Protein AF-A0A377ZMW0-F1 (afdb_monomer_lite)

Structure (mmCIF, N/CA/C/O backbone):
data_AF-A0A377ZMW0-F1
#
_entry.id   AF-A0A377ZMW0-F1
#
loop_
_atom_site.group_PDB
_atom_site.id
_atom_site.type_symbol
_atom_site.label_atom_id
_atom_site.label_alt_id
_atom_site.label_comp_id
_atom_site.label_asym_id
_atom_site.label_entity_id
_atom_site.label_seq_id
_atom_site.pdbx_PDB_ins_code
_atom_site.Cartn_x
_atom_site.Cartn_y
_atom_site.Cartn_z
_atom_site.occupancy
_atom_site.B_iso_or_equiv
_atom_site.auth_seq_id
_atom_site.auth_comp_id
_atom_site.auth_asym_id
_atom_site.auth_atom_id
_atom_site.pdbx_PDB_model_num
ATOM 1 N N . MET A 1 1 ? -6.984 5.219 8.704 1.00 94.56 1 MET A N 1
ATOM 2 C CA . MET A 1 1 ? -8.160 5.411 9.579 1.00 94.56 1 MET A CA 1
ATOM 3 C C . MET A 1 1 ? -9.068 4.190 9.448 1.00 94.56 1 MET A C 1
ATOM 5 O O . MET A 1 1 ? -8.952 3.520 8.425 1.00 94.56 1 MET A O 1
ATOM 9 N N . PRO A 1 2 ? -9.908 3.866 10.446 1.00 94.88 2 PRO A N 1
ATOM 10 C CA . PRO A 1 2 ? -10.770 2.675 10.417 1.00 94.88 2 PRO A CA 1
ATOM 11 C C . PRO A 1 2 ? -11.838 2.659 9.312 1.00 94.88 2 PRO A C 1
ATOM 13 O O . PRO A 1 2 ? -12.345 1.599 8.963 1.00 94.88 2 PRO A O 1
ATOM 16 N N . ASP A 1 3 ? -12.178 3.825 8.771 1.00 95.56 3 ASP A N 1
ATOM 17 C CA . ASP A 1 3 ? -13.175 4.062 7.722 1.00 95.56 3 ASP A CA 1
ATOM 18 C C . ASP A 1 3 ? -12.589 4.080 6.299 1.00 95.56 3 ASP A C 1
ATOM 20 O O . ASP A 1 3 ? -13.324 4.245 5.328 1.00 95.56 3 ASP A O 1
ATOM 24 N N . ALA A 1 4 ? -11.270 3.928 6.157 1.00 96.31 4 ALA A N 1
ATOM 25 C CA . ALA A 1 4 ? -10.620 3.953 4.854 1.00 96.31 4 ALA A CA 1
ATOM 26 C C . ALA A 1 4 ? -11.034 2.752 3.988 1.00 96.31 4 ALA A C 1
ATOM 28 O O . ALA A 1 4 ? -11.117 1.621 4.473 1.00 96.31 4 ALA A O 1
ATOM 29 N N . ASP A 1 5 ? -11.192 2.981 2.681 1.00 97.19 5 ASP A N 1
ATOM 30 C CA . ASP A 1 5 ? -11.266 1.892 1.707 1.00 97.19 5 ASP A CA 1
ATOM 31 C C . ASP A 1 5 ? -9.903 1.191 1.635 1.00 97.19 5 ASP A C 1
ATOM 33 O O . ASP A 1 5 ? -8.940 1.682 1.032 1.00 97.19 5 ASP A O 1
ATOM 37 N N . LEU A 1 6 ? -9.817 0.042 2.302 1.00 95.69 6 LEU A N 1
ATOM 38 C CA . LEU A 1 6 ? -8.582 -0.717 2.426 1.00 95.69 6 LEU A CA 1
ATOM 39 C C . LEU A 1 6 ? -8.126 -1.324 1.095 1.00 95.69 6 LEU A C 1
ATOM 41 O O . LEU A 1 6 ? -6.922 -1.471 0.912 1.00 95.69 6 LEU A O 1
ATOM 45 N N . ASP A 1 7 ? -9.017 -1.637 0.153 1.00 95.00 7 ASP A N 1
ATOM 46 C CA . ASP A 1 7 ? -8.608 -2.229 -1.128 1.00 95.00 7 ASP A CA 1
ATOM 47 C C . ASP A 1 7 ? -7.946 -1.186 -2.029 1.00 95.00 7 ASP A C 1
ATOM 49 O O . ASP A 1 7 ? -6.854 -1.411 -2.563 1.00 95.00 7 ASP A O 1
ATOM 53 N N . ALA A 1 8 ? -8.541 0.005 -2.120 1.00 96.38 8 ALA A N 1
ATOM 54 C CA . ALA A 1 8 ? -7.914 1.136 -2.794 1.00 96.38 8 ALA A CA 1
ATOM 55 C C 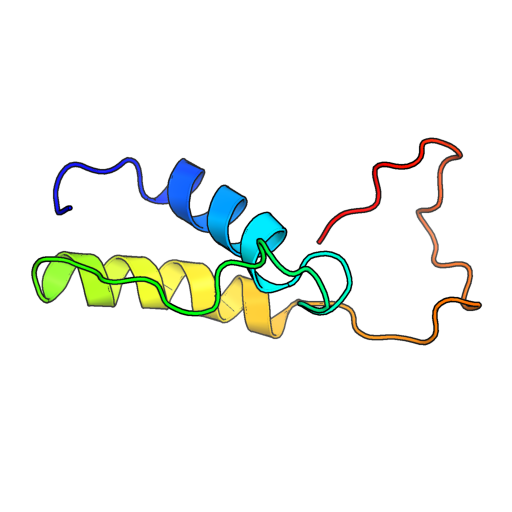. ALA A 1 8 ? -6.586 1.532 -2.119 1.00 96.38 8 ALA A C 1
ATOM 57 O O . ALA A 1 8 ? -5.578 1.758 -2.794 1.00 96.38 8 ALA A O 1
ATOM 58 N N . THR A 1 9 ? -6.567 1.560 -0.782 1.00 96.81 9 THR A N 1
ATOM 59 C CA . THR A 1 9 ? -5.382 1.930 0.006 1.00 96.81 9 THR A CA 1
ATOM 60 C C . THR A 1 9 ? -4.222 0.958 -0.210 1.00 96.81 9 THR A C 1
ATOM 62 O O . THR A 1 9 ? -3.095 1.397 -0.426 1.00 96.81 9 THR A O 1
ATOM 65 N N . VAL A 1 10 ? -4.477 -0.353 -0.193 1.00 96.81 10 VAL A N 1
ATOM 66 C CA . VAL A 1 10 ? -3.451 -1.386 -0.407 1.00 96.81 10 VAL A CA 1
ATOM 67 C C . VAL A 1 10 ? -2.807 -1.242 -1.786 1.00 96.81 10 VAL A C 1
ATOM 69 O O . VAL A 1 10 ? -1.581 -1.223 -1.886 1.00 96.81 10 VAL A O 1
ATOM 72 N N . ASN A 1 11 ? -3.610 -1.051 -2.836 1.00 94.94 11 ASN A N 1
ATOM 73 C CA . ASN A 1 11 ? -3.097 -0.831 -4.191 1.00 94.94 11 ASN A CA 1
ATOM 74 C C . ASN A 1 11 ? -2.235 0.439 -4.284 1.00 94.94 11 ASN A C 1
ATOM 76 O O . ASN A 1 11 ? -1.156 0.422 -4.883 1.00 94.94 11 ASN A O 1
ATOM 80 N N . ALA A 1 12 ? -2.670 1.531 -3.647 1.00 96.50 12 ALA A N 1
ATOM 81 C CA . ALA A 1 12 ? -1.903 2.772 -3.598 1.00 96.50 12 ALA A CA 1
ATOM 82 C C . ALA A 1 12 ? -0.570 2.605 -2.846 1.00 96.50 12 ALA A C 1
ATOM 84 O O . ALA A 1 12 ? 0.460 3.104 -3.303 1.00 96.50 12 ALA A O 1
ATOM 85 N N . ILE A 1 13 ? -0.565 1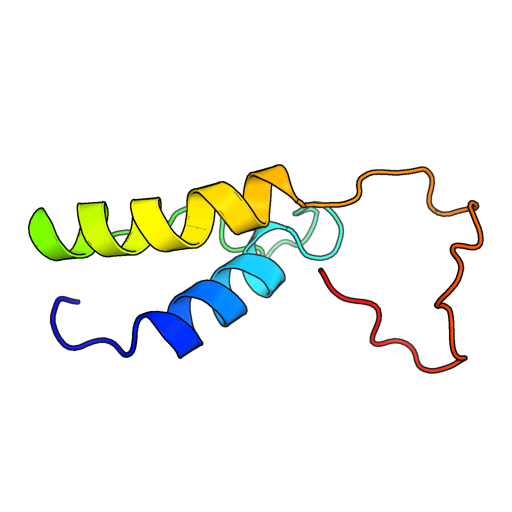.866 -1.730 1.00 96.81 13 ILE A N 1
ATOM 86 C CA . ILE A 1 13 ? 0.652 1.555 -0.968 1.00 96.81 13 ILE A CA 1
ATOM 87 C C . ILE A 1 13 ? 1.619 0.732 -1.814 1.00 96.81 13 ILE A C 1
ATOM 89 O O . ILE A 1 13 ? 2.800 1.065 -1.842 1.00 96.81 13 ILE A O 1
ATOM 93 N N . MET A 1 14 ? 1.152 -0.288 -2.541 1.00 95.94 14 MET A N 1
ATOM 94 C CA . MET A 1 14 ? 2.035 -1.107 -3.378 1.00 95.94 14 MET A CA 1
ATOM 95 C C . MET A 1 14 ? 2.801 -0.249 -4.393 1.00 95.94 14 MET A C 1
ATOM 97 O O . MET A 1 14 ? 4.028 -0.333 -4.481 1.00 95.94 14 MET A O 1
ATOM 101 N N . GLY A 1 15 ? 2.103 0.644 -5.100 1.00 93.44 15 GLY A N 1
ATOM 102 C CA . GLY A 1 15 ? 2.735 1.554 -6.058 1.00 93.44 15 GLY A CA 1
ATOM 103 C C . GLY A 1 15 ? 3.606 2.633 -5.404 1.00 93.44 15 GLY A C 1
ATOM 104 O O . GLY A 1 15 ? 4.674 2.962 -5.925 1.00 93.44 15 GLY A O 1
ATOM 105 N N . GLY A 1 16 ? 3.166 3.182 -4.270 1.00 95.06 16 GLY A N 1
ATOM 106 C CA . GLY A 1 16 ? 3.850 4.269 -3.568 1.00 95.06 16 GLY A CA 1
ATOM 107 C C . GLY A 1 16 ? 5.084 3.828 -2.779 1.00 95.06 16 GLY A C 1
ATOM 108 O O . GLY A 1 16 ? 6.055 4.574 -2.716 1.00 95.06 16 GLY A O 1
ATOM 109 N N . ALA A 1 17 ? 5.076 2.632 -2.194 1.00 96.00 17 ALA A N 1
ATOM 110 C CA . ALA A 1 17 ? 6.183 2.111 -1.394 1.00 96.00 17 ALA A CA 1
ATOM 111 C C . ALA A 1 17 ? 7.224 1.372 -2.248 1.00 96.00 17 ALA A C 1
ATOM 113 O O . ALA A 1 17 ? 8.420 1.595 -2.080 1.00 96.00 17 ALA A O 1
ATOM 114 N N . PHE A 1 18 ? 6.788 0.524 -3.187 1.00 94.88 18 PHE A N 1
ATOM 115 C CA . PHE A 1 18 ? 7.691 -0.363 -3.939 1.00 94.88 18 PHE A CA 1
ATOM 116 C C . PHE A 1 18 ? 7.945 0.090 -5.384 1.00 94.88 18 PHE A C 1
ATOM 118 O O . PHE A 1 18 ? 8.810 -0.462 -6.071 1.00 94.88 18 PHE A O 1
ATOM 125 N N . GLY A 1 19 ? 7.238 1.118 -5.864 1.00 91.75 19 GLY A N 1
ATOM 126 C CA . GLY A 1 19 ? 7.482 1.710 -7.178 1.00 91.75 19 GLY A CA 1
ATOM 127 C C . GLY A 1 19 ? 8.911 2.248 -7.309 1.00 91.75 19 GLY A C 1
ATOM 128 O O . GLY A 1 19 ? 9.419 2.913 -6.410 1.00 91.75 19 GLY A O 1
ATOM 129 N N . SER A 1 20 ? 9.574 1.966 -8.437 1.00 91.12 20 SER A N 1
ATOM 130 C CA . SER A 1 20 ? 11.018 2.227 -8.623 1.00 91.12 20 SER A CA 1
ATOM 131 C C . SER A 1 20 ? 11.881 1.684 -7.476 1.00 91.12 20 SER A C 1
ATOM 13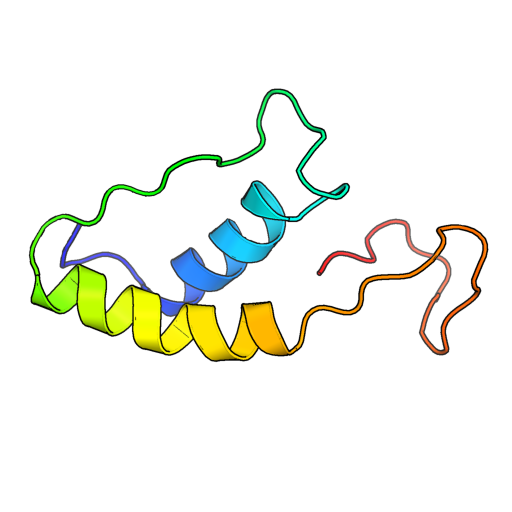3 O O . SER A 1 20 ? 12.806 2.357 -7.040 1.00 91.12 20 SER A O 1
ATOM 135 N N . ALA A 1 21 ? 11.542 0.504 -6.949 1.00 91.50 21 ALA A N 1
ATOM 136 C CA . ALA A 1 21 ? 12.228 -0.112 -5.812 1.00 91.50 21 ALA A CA 1
ATOM 137 C C . ALA A 1 21 ? 12.260 0.758 -4.534 1.00 91.50 21 ALA A C 1
ATOM 139 O O . ALA A 1 21 ? 13.107 0.552 -3.671 1.00 91.50 21 ALA A O 1
ATOM 140 N N . GLY A 1 22 ? 11.351 1.733 -4.404 1.00 92.25 22 GLY A N 1
ATOM 141 C CA . GLY A 1 22 ? 11.331 2.674 -3.280 1.00 92.25 22 GLY A CA 1
ATOM 142 C C . GLY A 1 22 ? 12.358 3.809 -3.389 1.00 92.25 22 GLY A C 1
ATOM 143 O O . GLY A 1 22 ? 12.432 4.655 -2.502 1.00 92.25 22 GLY A O 1
ATOM 144 N N . GLU A 1 23 ? 13.112 3.899 -4.488 1.00 94.25 23 GLU A N 1
ATOM 145 C CA . GLU A 1 23 ? 14.122 4.939 -4.735 1.00 94.25 23 GLU A CA 1
ATOM 146 C C . GLU A 1 23 ? 13.480 6.233 -5.266 1.00 94.25 23 GLU A C 1
ATOM 148 O O . GLU A 1 23 ? 13.871 6.805 -6.286 1.00 94.25 23 GLU A O 1
ATOM 153 N N . ARG A 1 24 ? 12.432 6.695 -4.581 1.00 95.62 24 ARG A N 1
ATOM 154 C CA . ARG A 1 24 ? 11.745 7.958 -4.863 1.00 95.62 24 ARG A CA 1
ATOM 155 C C . ARG A 1 24 ? 11.723 8.774 -3.582 1.00 95.62 24 ARG A C 1
ATOM 157 O O . ARG A 1 24 ? 11.356 8.266 -2.531 1.00 95.62 24 ARG A O 1
ATOM 164 N N . CYS A 1 25 ? 12.028 10.065 -3.665 1.00 95.81 25 CYS A N 1
ATOM 165 C CA . CYS A 1 25 ? 11.930 10.963 -2.506 1.00 95.81 25 CYS A CA 1
ATOM 166 C C . CYS A 1 25 ? 10.502 11.070 -1.937 1.00 95.81 25 CYS A C 1
ATOM 168 O O . CYS A 1 25 ? 10.328 11.434 -0.781 1.00 95.81 25 CYS A O 1
ATOM 170 N N . MET A 1 26 ? 9.499 10.737 -2.755 1.00 95.44 26 MET A N 1
ATOM 171 C CA . MET A 1 26 ? 8.084 10.649 -2.388 1.00 95.44 26 MET A CA 1
ATOM 172 C C . MET A 1 26 ? 7.595 9.198 -2.269 1.00 95.44 26 MET A C 1
ATOM 174 O O . MET A 1 26 ? 6.394 8.953 -2.379 1.00 95.44 26 MET A O 1
ATOM 178 N N . ALA A 1 27 ? 8.495 8.220 -2.111 1.00 96.56 27 ALA A N 1
ATOM 179 C CA . ALA A 1 27 ? 8.073 6.874 -1.741 1.00 96.56 27 ALA A CA 1
ATOM 180 C C . ALA A 1 27 ? 7.325 6.931 -0.402 1.00 96.56 27 ALA A C 1
ATOM 182 O O . ALA A 1 27 ? 7.566 7.838 0.390 1.00 96.56 27 ALA A O 1
ATOM 183 N N . LEU A 1 28 ? 6.417 5.989 -0.155 1.00 95.81 28 LEU A N 1
ATOM 184 C CA . LEU A 1 28 ? 5.709 5.858 1.120 1.00 95.81 28 LEU A CA 1
ATOM 185 C C . LEU A 1 28 ? 6.505 4.910 2.030 1.00 95.81 28 LEU A C 1
ATOM 187 O O . LEU A 1 28 ? 6.347 3.696 1.901 1.00 95.81 28 LEU A O 1
ATOM 191 N N . PRO A 1 29 ? 7.368 5.408 2.938 1.00 93.81 29 PRO A N 1
ATOM 192 C CA . PRO A 1 29 ? 8.247 4.535 3.708 1.00 93.81 29 PRO A CA 1
ATOM 193 C C . PRO A 1 29 ? 7.566 4.016 4.981 1.00 93.81 29 PRO A C 1
ATOM 195 O O . PRO A 1 29 ? 8.017 3.045 5.580 1.00 93.81 29 PRO A O 1
ATOM 198 N N . VAL A 1 30 ? 6.498 4.689 5.418 1.00 96.81 30 VAL A N 1
ATOM 199 C CA . VAL A 1 30 ? 5.783 4.418 6.663 1.00 96.81 30 VAL A CA 1
ATOM 200 C C . VAL A 1 30 ? 4.292 4.595 6.418 1.00 96.81 30 VAL A C 1
ATOM 202 O O . VAL A 1 30 ? 3.856 5.616 5.889 1.00 96.81 30 VAL A O 1
ATOM 205 N N . VAL A 1 31 ? 3.510 3.608 6.852 1.00 96.31 31 VAL A N 1
ATOM 206 C CA . VAL A 1 31 ? 2.047 3.659 6.870 1.00 96.31 31 VAL A CA 1
ATOM 207 C C . VAL A 1 31 ? 1.596 3.559 8.321 1.00 96.31 31 VAL A C 1
ATOM 209 O O . VAL A 1 31 ? 1.917 2.591 9.006 1.00 96.31 31 VAL A O 1
ATOM 212 N N . VAL A 1 32 ? 0.857 4.562 8.793 1.00 97.44 32 VAL A N 1
ATOM 213 C CA . VAL A 1 32 ? 0.324 4.592 10.159 1.00 97.44 32 VAL A CA 1
ATOM 214 C C . VAL A 1 32 ? -1.148 4.197 10.123 1.00 97.44 32 VAL A C 1
ATOM 216 O O . VAL A 1 32 ? -2.006 4.964 9.681 1.00 97.44 32 VAL A O 1
ATOM 219 N N . ALA A 1 33 ? -1.441 2.983 10.580 1.00 97.25 33 ALA A N 1
ATOM 220 C CA . ALA A 1 33 ? -2.808 2.541 10.812 1.00 97.25 33 ALA A CA 1
ATOM 221 C C . ALA A 1 33 ? -3.314 3.085 12.155 1.00 97.25 33 ALA A C 1
ATOM 223 O O . ALA A 1 33 ? -2.574 3.154 13.133 1.00 97.25 33 ALA A O 1
ATOM 224 N N . VAL A 1 34 ? -4.589 3.469 12.197 1.00 97.44 34 VAL A N 1
ATOM 225 C CA . VAL A 1 34 ? -5.263 3.897 13.429 1.00 97.44 34 VAL A CA 1
ATOM 226 C C . VAL A 1 34 ? -6.238 2.792 13.819 1.00 97.44 34 VAL A C 1
ATOM 228 O O . VAL A 1 34 ? -7.145 2.482 13.041 1.00 97.44 34 VAL A O 1
ATOM 231 N N . GLY A 1 35 ? -6.030 2.215 15.005 1.00 97.62 35 GLY A N 1
ATOM 232 C CA . GLY A 1 35 ? -6.763 1.057 15.525 1.00 97.62 35 GLY A CA 1
ATOM 233 C C . GLY A 1 35 ? -6.161 -0.287 15.097 1.00 97.62 35 GLY A C 1
ATOM 234 O O . GLY A 1 35 ? -5.781 -0.458 1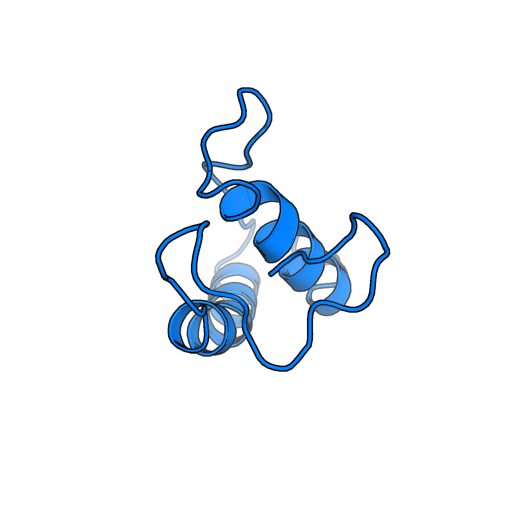3.936 1.00 97.62 35 GLY A O 1
ATOM 235 N N . ASP A 1 36 ? -6.119 -1.238 16.033 1.00 97.25 36 ASP A N 1
ATOM 236 C CA . ASP A 1 36 ? -5.474 -2.548 15.848 1.00 97.25 36 ASP A CA 1
ATOM 237 C C . ASP A 1 36 ? -6.172 -3.384 14.767 1.00 97.25 36 ASP A C 1
ATOM 239 O O . ASP A 1 36 ? -5.523 -3.906 13.866 1.00 97.25 36 ASP A O 1
ATOM 243 N N . GLU A 1 37 ? -7.509 -3.401 14.751 1.00 97.19 37 GLU A N 1
ATOM 244 C CA . GLU A 1 37 ? -8.273 -4.132 13.730 1.00 97.19 37 GLU A CA 1
ATOM 245 C C . GLU A 1 37 ? -7.985 -3.636 12.304 1.00 97.19 37 GLU A C 1
ATOM 247 O O . GLU A 1 37 ? -7.965 -4.419 11.351 1.00 97.19 37 GLU A O 1
ATOM 252 N N . THR A 1 38 ? -7.777 -2.326 12.133 1.00 96.88 38 THR A N 1
ATOM 253 C CA . THR A 1 38 ? -7.404 -1.737 10.840 1.00 96.88 38 THR A CA 1
ATOM 254 C C . THR A 1 38 ? -6.010 -2.198 10.433 1.00 96.88 38 THR A C 1
ATOM 256 O O . THR A 1 38 ? -5.791 -2.520 9.265 1.00 96.88 38 THR A O 1
ATOM 259 N N . ALA A 1 39 ? -5.076 -2.235 11.387 1.00 97.44 39 ALA A N 1
ATOM 260 C CA . ALA A 1 39 ? -3.711 -2.684 11.156 1.00 97.44 39 ALA A CA 1
ATOM 261 C C . ALA A 1 39 ? -3.679 -4.158 10.726 1.00 97.44 39 ALA A C 1
ATOM 263 O O . ALA A 1 39 ? -3.085 -4.472 9.695 1.00 97.44 39 ALA A O 1
ATOM 264 N N . ASP A 1 40 ? -4.395 -5.034 11.433 1.00 97.94 40 ASP A N 1
ATOM 265 C CA . ASP A 1 40 ? -4.462 -6.462 11.111 1.00 97.94 40 ASP A CA 1
ATOM 266 C C . ASP A 1 40 ? -5.060 -6.708 9.721 1.00 97.94 40 ASP A C 1
ATOM 268 O O . ASP A 1 40 ? -4.495 -7.455 8.915 1.00 97.94 40 ASP A O 1
ATOM 272 N N . LYS A 1 41 ? -6.168 -6.028 9.389 1.00 97.50 41 LYS A N 1
ATOM 273 C CA . LYS A 1 41 ? -6.794 -6.114 8.057 1.00 97.50 41 LYS A CA 1
ATOM 274 C C . LYS A 1 41 ? -5.855 -5.628 6.955 1.00 97.50 41 LYS A C 1
ATOM 276 O O . LYS A 1 41 ? -5.798 -6.242 5.889 1.00 97.50 41 LYS A O 1
ATOM 281 N N . LEU A 1 42 ? -5.126 -4.540 7.198 1.00 97.44 42 LEU A N 1
ATOM 282 C CA . LEU A 1 42 ? -4.173 -3.984 6.243 1.00 97.44 42 LEU A CA 1
ATOM 283 C C . LEU A 1 42 ? -2.997 -4.947 6.008 1.00 97.44 42 LEU A C 1
ATOM 285 O O . LEU A 1 42 ? -2.654 -5.224 4.858 1.00 97.44 42 LEU A O 1
ATOM 289 N N . ILE A 1 43 ? -2.424 -5.506 7.079 1.00 97.19 43 ILE A N 1
ATOM 290 C CA . ILE A 1 43 ? -1.322 -6.478 7.011 1.00 97.19 43 ILE A CA 1
ATOM 291 C C . ILE A 1 43 ? -1.760 -7.742 6.267 1.00 97.19 43 ILE A C 1
ATOM 293 O O . ILE A 1 43 ? -1.043 -8.202 5.376 1.00 97.19 43 ILE A O 1
ATOM 297 N N . ALA A 1 44 ? -2.943 -8.277 6.582 1.00 97.75 44 ALA A N 1
ATOM 298 C CA . ALA A 1 44 ? -3.469 -9.485 5.950 1.00 97.75 44 ALA A CA 1
ATOM 299 C C . ALA A 1 44 ? -3.624 -9.344 4.425 1.00 97.75 44 ALA A C 1
ATOM 301 O O . ALA A 1 44 ? -3.436 -10.320 3.700 1.00 97.75 44 ALA A O 1
ATOM 302 N N . ARG A 1 45 ? -3.932 -8.136 3.934 1.00 97.06 45 ARG A N 1
ATOM 303 C CA . ARG A 1 45 ? -4.061 -7.841 2.498 1.00 97.06 45 ARG A CA 1
ATOM 304 C C . ARG A 1 45 ? -2.722 -7.533 1.826 1.00 97.06 45 ARG A C 1
ATOM 306 O O . ARG A 1 45 ? -2.497 -7.977 0.706 1.00 97.06 45 ARG A O 1
ATOM 313 N N . LEU A 1 46 ? -1.825 -6.803 2.495 1.00 96.62 46 LEU A N 1
ATOM 314 C CA . LEU A 1 46 ? -0.515 -6.438 1.936 1.00 96.62 46 LEU A CA 1
ATOM 315 C C . LEU A 1 46 ? 0.435 -7.629 1.829 1.00 96.62 46 LEU A C 1
ATOM 317 O O . LEU A 1 46 ? 1.130 -7.766 0.826 1.00 96.62 46 LEU A O 1
ATOM 321 N N . LYS A 1 47 ? 0.476 -8.487 2.853 1.00 97.31 47 LYS A N 1
ATOM 322 C CA . LYS A 1 47 ? 1.439 -9.588 2.946 1.00 97.31 47 LYS A CA 1
ATOM 323 C C . LYS A 1 47 ? 1.497 -10.476 1.688 1.00 97.31 47 LYS A C 1
ATOM 325 O O . LYS A 1 47 ? 2.592 -10.601 1.143 1.00 97.31 47 LYS A O 1
ATOM 330 N N . PRO A 1 48 ? 0.381 -11.021 1.162 1.00 96.94 48 PRO A N 1
ATOM 331 C CA . PRO A 1 48 ? 0.437 -11.853 -0.041 1.00 96.94 48 PRO A CA 1
ATOM 332 C C . PRO A 1 48 ? 0.889 -11.083 -1.292 1.00 96.94 48 PRO A C 1
ATOM 334 O O . PRO A 1 48 ? 1.546 -11.656 -2.157 1.00 96.94 48 PRO A O 1
ATOM 337 N N . LEU A 1 49 ? 0.574 -9.787 -1.400 1.00 95.38 49 LEU A N 1
ATOM 338 C CA . LEU A 1 49 ? 0.986 -8.961 -2.541 1.00 95.38 49 LEU A CA 1
ATOM 339 C C . LEU A 1 49 ? 2.490 -8.686 -2.520 1.00 95.38 49 LEU A C 1
ATOM 341 O O . LEU A 1 49 ? 3.146 -8.765 -3.555 1.00 95.38 49 LEU A O 1
ATOM 345 N N . VAL A 1 50 ? 3.038 -8.404 -1.337 1.00 95.06 50 VAL A N 1
ATOM 346 C CA . VAL A 1 50 ? 4.479 -8.213 -1.149 1.00 95.06 50 VAL A CA 1
ATOM 347 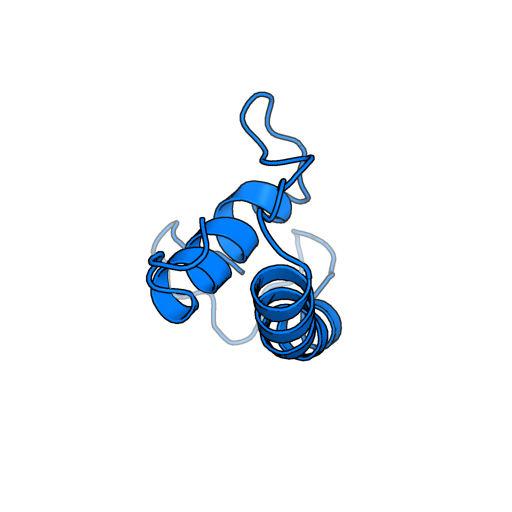C C . VAL A 1 50 ? 5.236 -9.516 -1.410 1.00 95.06 50 VAL A C 1
ATOM 349 O O . VAL A 1 50 ? 6.264 -9.494 -2.079 1.00 95.06 50 VAL A O 1
ATOM 352 N N . GLU A 1 51 ? 4.715 -10.658 -0.954 1.00 96.31 51 GLU A N 1
ATOM 353 C CA . GLU A 1 51 ? 5.295 -11.981 -1.233 1.00 96.31 51 GLU A CA 1
ATOM 354 C C . GLU A 1 51 ? 5.270 -12.335 -2.732 1.00 96.31 51 GLU A C 1
ATOM 356 O O . GLU A 1 51 ? 6.160 -13.034 -3.216 1.00 96.31 51 GLU A O 1
ATOM 361 N N . ALA A 1 52 ? 4.287 -11.828 -3.483 1.00 95.00 52 ALA A N 1
ATOM 362 C CA . ALA A 1 52 ? 4.158 -12.035 -4.925 1.00 95.00 52 ALA A CA 1
ATOM 363 C C . ALA A 1 52 ? 4.966 -11.041 -5.789 1.00 95.00 52 ALA A C 1
ATOM 365 O O . ALA A 1 52 ? 4.980 -11.184 -7.018 1.00 95.00 52 ALA A O 1
ATOM 366 N N . LEU A 1 53 ? 5.635 -10.046 -5.188 1.00 92.62 53 LEU A N 1
ATOM 367 C CA . LEU A 1 53 ? 6.422 -9.052 -5.924 1.00 92.62 53 LEU A CA 1
ATOM 368 C C . LEU A 1 53 ? 7.529 -9.712 -6.750 1.00 92.62 53 LEU A C 1
ATOM 370 O O . LEU A 1 53 ? 8.345 -10.495 -6.262 1.00 92.62 53 LEU A O 1
ATOM 374 N N . LYS A 1 54 ? 7.608 -9.326 -8.024 1.00 90.38 54 LYS A N 1
ATOM 375 C CA . LYS A 1 54 ? 8.654 -9.790 -8.937 1.00 90.38 54 LYS A CA 1
ATOM 376 C C . LYS A 1 54 ? 9.831 -8.828 -8.912 1.00 90.38 54 LYS A C 1
ATOM 378 O O . LYS A 1 54 ? 9.785 -7.762 -9.522 1.00 90.38 54 LYS A O 1
ATOM 383 N N . VAL A 1 55 ? 10.908 -9.241 -8.257 1.00 90.25 55 VAL A N 1
ATOM 384 C CA . VAL A 1 55 ? 12.174 -8.501 -8.236 1.00 90.25 55 VAL A CA 1
ATOM 385 C C . VAL A 1 55 ? 13.144 -9.137 -9.226 1.00 90.25 55 VAL A C 1
ATOM 387 O O . VAL A 1 55 ? 13.373 -10.345 -9.205 1.00 90.25 55 VAL A O 1
ATOM 390 N N . GLY A 1 56 ? 13.715 -8.328 -10.114 1.00 89.06 56 GLY A N 1
ATOM 391 C CA . GLY A 1 56 ? 14.645 -8.799 -11.133 1.00 89.06 56 GLY A CA 1
ATOM 392 C C . GLY A 1 56 ? 15.411 -7.654 -11.795 1.00 89.06 56 GLY A C 1
ATOM 393 O O . GLY A 1 56 ? 15.085 -6.484 -11.591 1.00 89.06 56 GLY A O 1
ATOM 394 N N . PRO A 1 57 ? 16.443 -7.967 -12.592 1.00 89.50 57 PRO A N 1
ATOM 395 C CA . PRO A 1 57 ? 17.255 -6.947 -13.236 1.00 89.50 57 PRO A CA 1
ATOM 396 C C . PRO A 1 57 ? 16.432 -6.154 -14.260 1.00 89.50 57 PRO A C 1
ATOM 398 O O . PRO A 1 57 ? 15.670 -6.721 -15.043 1.00 89.50 57 PRO A O 1
ATOM 401 N N . GLY A 1 58 ? 16.630 -4.832 -14.315 1.00 83.44 58 GLY A N 1
ATOM 402 C CA . GLY A 1 58 ? 15.880 -3.947 -15.220 1.00 83.44 58 GLY A CA 1
ATOM 403 C C . GLY A 1 58 ? 16.025 -4.301 -16.709 1.00 83.44 58 GLY A C 1
ATOM 404 O O . GLY A 1 58 ? 15.102 -4.082 -17.500 1.00 83.44 58 GLY A O 1
ATOM 405 N N . CYS A 1 59 ? 17.139 -4.935 -17.087 1.00 82.38 59 CYS A N 1
ATOM 406 C CA . CYS A 1 59 ? 17.401 -5.415 -18.445 1.00 82.38 59 CYS A CA 1
ATOM 407 C C . CYS A 1 59 ? 16.637 -6.700 -18.823 1.00 82.38 59 CYS A C 1
ATOM 409 O O . CYS A 1 59 ? 16.557 -7.019 -20.009 1.00 82.38 59 CYS A O 1
ATOM 411 N N . MET A 1 60 ? 16.036 -7.419 -17.865 1.00 74.06 60 MET A N 1
ATOM 412 C CA . MET A 1 60 ? 15.240 -8.612 -18.159 1.00 74.06 60 MET A CA 1
ATOM 413 C C . MET A 1 60 ? 13.915 -8.212 -18.808 1.00 74.06 60 MET A C 1
ATOM 415 O O . MET A 1 60 ? 13.058 -7.585 -18.189 1.00 74.06 60 MET A O 1
ATOM 419 N N . ARG A 1 61 ? 13.712 -8.604 -20.066 1.00 61.78 61 ARG A N 1
ATOM 420 C CA . ARG A 1 61 ? 12.452 -8.380 -20.776 1.00 61.78 61 ARG A CA 1
ATOM 421 C C . ARG A 1 61 ? 11.446 -9.459 -20.371 1.00 61.78 61 ARG A C 1
ATOM 423 O O . ARG A 1 61 ? 11.431 -10.539 -20.945 1.00 61.78 61 ARG A O 1
ATOM 430 N N . GLY A 1 62 ? 10.654 -9.179 -19.338 1.00 59.81 62 GLY A N 1
ATOM 431 C CA . GLY A 1 62 ? 9.608 -10.095 -18.878 1.00 59.81 62 GLY A CA 1
ATOM 432 C C . GLY A 1 62 ? 8.501 -10.307 -19.927 1.00 59.81 62 GLY A C 1
ATOM 433 O O . GLY A 1 62 ? 8.279 -9.426 -20.768 1.00 59.81 62 GLY A O 1
ATOM 434 N N . PRO A 1 63 ? 7.785 -11.446 -19.879 1.00 51.69 63 PRO A N 1
ATOM 435 C CA . PRO A 1 63 ? 6.588 -11.666 -20.684 1.00 51.69 63 PRO A CA 1
ATOM 436 C C . PRO A 1 63 ? 5.481 -10.742 -20.153 1.00 51.69 63 PRO A C 1
ATOM 438 O O . PRO A 1 63 ? 4.890 -11.015 -19.114 1.00 51.69 63 PRO A O 1
ATOM 441 N N . GLY A 1 64 ? 5.279 -9.592 -20.803 1.00 50.06 64 GLY A N 1
ATOM 442 C CA . GLY A 1 64 ? 4.322 -8.564 -20.363 1.00 50.06 64 GLY A CA 1
ATOM 443 C C . GLY A 1 64 ? 4.773 -7.111 -20.545 1.00 50.06 64 GLY A C 1
ATOM 444 O O . GLY A 1 64 ? 4.010 -6.205 -20.235 1.00 50.06 64 GLY A O 1
ATOM 445 N N . ARG A 1 65 ? 5.982 -6.850 -21.068 1.00 47.22 65 ARG A N 1
ATOM 446 C CA . ARG A 1 65 ? 6.378 -5.489 -21.483 1.00 47.22 65 ARG A CA 1
ATOM 447 C C . ARG A 1 65 ? 5.721 -5.112 -22.821 1.00 47.22 65 ARG A C 1
ATOM 449 O O . ARG A 1 65 ? 6.404 -5.047 -23.846 1.00 47.22 65 ARG A O 1
ATOM 456 N N . GLU A 1 66 ? 4.405 -4.901 -22.793 1.00 43.28 66 GLU A N 1
ATOM 457 C CA . GLU A 1 66 ? 3.704 -4.03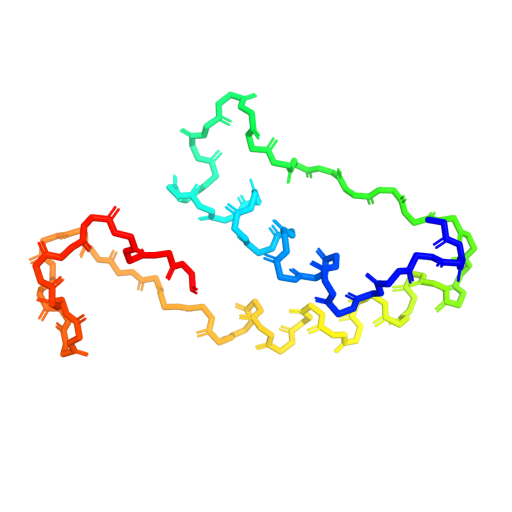4 -23.750 1.00 43.28 66 GLU A CA 1
ATOM 458 C C . GLU A 1 66 ? 4.281 -2.613 -23.607 1.00 43.28 66 GLU A C 1
ATOM 460 O O . GLU A 1 66 ? 4.747 -2.210 -22.540 1.00 43.28 66 GLU A O 1
ATOM 465 N N . ARG A 1 67 ? 4.346 -1.885 -24.716 1.00 43.34 67 ARG A N 1
ATOM 466 C CA . ARG A 1 67 ? 5.153 -0.676 -24.940 1.00 43.34 67 ARG A CA 1
ATOM 467 C C . ARG A 1 67 ? 4.651 0.605 -24.254 1.00 43.34 67 ARG A C 1
ATOM 469 O O . ARG A 1 67 ? 5.021 1.678 -24.709 1.00 43.34 67 ARG A O 1
ATOM 476 N N . ASP A 1 68 ? 3.903 0.521 -23.162 1.00 38.16 68 ASP A N 1
ATOM 477 C CA . ASP A 1 68 ? 3.399 1.694 -22.444 1.00 38.16 68 ASP A CA 1
ATOM 478 C C . ASP A 1 68 ? 4.078 1.788 -21.076 1.00 38.16 68 ASP A C 1
ATOM 480 O O . ASP A 1 68 ? 4.130 0.819 -20.324 1.00 38.16 68 ASP A O 1
ATOM 484 N N . GLY A 1 69 ? 4.683 2.938 -20.771 1.00 42.06 69 GLY A N 1
ATOM 485 C CA . GLY A 1 69 ? 5.552 3.190 -19.612 1.00 42.06 69 GLY A CA 1
ATOM 486 C C . GLY A 1 69 ? 4.876 3.153 -18.233 1.00 42.06 69 GLY A C 1
ATOM 487 O O . GLY A 1 69 ? 5.152 4.008 -17.397 1.00 42.06 69 GLY A O 1
ATOM 488 N N . THR A 1 70 ? 4.017 2.172 -17.978 1.00 45.62 70 THR A N 1
ATOM 489 C CA . THR A 1 70 ? 3.189 2.016 -16.774 1.00 45.62 70 THR A CA 1
ATOM 490 C C . THR A 1 70 ? 3.298 0.627 -16.144 1.00 45.62 70 THR A C 1
ATOM 492 O O . THR A 1 70 ? 2.439 0.253 -15.355 1.00 45.62 70 THR A O 1
ATOM 495 N N . GLY A 1 71 ? 4.372 -0.123 -16.420 1.00 41.69 71 GLY A N 1
ATOM 496 C CA . GLY A 1 71 ? 4.682 -1.396 -15.752 1.00 41.69 71 GLY A CA 1
ATOM 497 C C . GLY A 1 71 ? 5.035 -1.215 -14.271 1.00 41.69 71 GLY A C 1
ATOM 498 O O . GLY A 1 71 ? 6.196 -1.351 -13.885 1.00 41.69 71 GLY A O 1
ATOM 499 N N . GLY A 1 72 ? 4.045 -0.826 -13.474 1.00 44.03 72 GLY A N 1
ATOM 500 C CA . GLY A 1 72 ? 4.071 -0.847 -12.024 1.00 44.03 72 GLY A CA 1
ATOM 501 C C . GLY A 1 72 ? 3.875 -2.264 -11.498 1.00 44.03 72 GLY A C 1
ATOM 502 O O . GLY A 1 72 ? 3.398 -3.136 -12.220 1.00 44.03 72 GLY A O 1
ATOM 503 N N . VAL A 1 73 ? 4.331 -2.424 -10.255 1.00 43.97 73 VAL A N 1
ATOM 504 C CA . VAL A 1 73 ? 4.009 -3.472 -9.271 1.00 43.97 73 VAL A CA 1
ATOM 505 C C . VAL A 1 73 ? 2.904 -4.460 -9.642 1.00 43.97 73 VAL A C 1
ATOM 507 O O . VAL A 1 73 ? 1.774 -4.018 -9.938 1.00 43.97 73 VAL A O 1
#

pLDDT: mean 86.17, std 18.77, range [38.16, 97.94]

Foldseek 3Di:
DQPDPLVVVLVVLQCQACPVHNPDPRRDPDDDDDDPVRVVVNCVVNVVVVVVDDDDDPPDDDPPPDPDPPPGD

InterPro domains:
  IPR010061 Methylmalonate-semialdehyde dehydrogenase [PTHR43866] (1-59)
  IPR015590 Aldehyde dehydrogenase domain [PF00171] (2-58)
  IPR016161 Aldehyde/histidinol dehydrogenase [SSF53720] (1-60)
  IPR016163 Aldehyde dehydrogenase, C-terminal [G3DSA:3.40.309.10] (1-59)

Organism: Klebsiella pneumoniae (NCBI:txid573)

Radius of gyration: 14.19 Å; chains: 1; bounding box: 31×23×41 Å

Sequence (73 aa):
MPDADLDATVNAIMGGAFGSAGERCMALPVVVAVGDETADKLIARLKPLVEALKVGPGCMRGPGRERDGTGGV

Secondary structure (DSSP, 8-state):
-TTS-HHHHHHHHHHHHHGGGG-STT-------SSHHHHHHHHHHHHHHHHT-----TT---TT--SSS----